Protein AF-A0A7D7R587-F1 (afdb_monomer)

Nearest PDB structures (foldseek):
  6tz5-assembly1_AA  TM=5.091E-01  e=4.371E+00  Homo sapiens

Radius of gyration: 23.65 Å; Cα contacts (8 Å, |Δi|>4): 67; chains: 1; bounding box: 51×26×71 Å

Secondary structure (DSSP, 8-state):
-PPPPPPPP----PPP-----------SSS-HHHHHHHHHHHHHHHHHHHT---HHHHT---TT-HHHHHHHHHHHHHHHHHHHHHHHHHHHHHHHHHHHHHHHHHHHHHHHHHHHHHT-

Solvent-accessible surface area (backbone atoms only — not comparable to full-atom values): 7153 Å² total; per-residue (Å²): 138,84,79,83,79,80,79,79,80,86,73,75,82,72,78,76,85,74,83,78,88,83,78,92,73,84,65,93,61,80,58,66,69,57,50,50,54,49,25,51,50,29,34,52,49,12,54,54,41,58,66,61,83,50,65,72,42,46,66,46,84,40,93,89,38,69,65,32,52,52,40,29,67,42,23,63,61,51,51,54,49,31,49,55,52,14,51,48,27,37,52,51,19,52,52,51,51,50,50,50,56,52,49,53,55,48,51,53,51,52,52,52,56,52,52,62,59,73,79,106

Sequence (120 aa):
MTLPLPFPPFSLPLPRRRRETGSQDHVLGVSPAEVDATSTAWRANGIAIHALDVAAIGEVAAPSSRVARALHATADPARNAIESIGDRLIAMSEALKTFEATTTATDARAGAEFHALEER

Organism: NCBI:txid2758710

Mean predicted aligned error: 12.0 Å

Structure (mmCIF, N/CA/C/O backbone):
data_AF-A0A7D7R587-F1
#
_entry.id   AF-A0A7D7R587-F1
#
loop_
_atom_site.group_PDB
_atom_site.id
_atom_site.type_symbol
_atom_site.label_atom_id
_atom_site.label_alt_id
_atom_site.label_comp_id
_atom_site.label_asym_id
_atom_site.label_entity_id
_atom_site.label_seq_id
_atom_site.pdbx_PDB_ins_code
_atom_site.Cartn_x
_atom_site.Cartn_y
_atom_site.Cartn_z
_atom_site.occupancy
_atom_site.B_iso_or_equiv
_atom_site.auth_seq_id
_atom_site.auth_comp_id
_atom_site.auth_asym_id
_atom_site.auth_atom_id
_atom_site.pdbx_PDB_model_num
ATOM 1 N N . MET A 1 1 ? -13.180 -19.866 31.037 1.00 37.69 1 MET A N 1
ATOM 2 C CA . MET A 1 1 ? -12.476 -18.613 30.694 1.00 37.69 1 MET A CA 1
ATOM 3 C C . MET A 1 1 ? -11.421 -18.948 29.657 1.00 37.69 1 MET A C 1
ATOM 5 O O . MET A 1 1 ? -10.439 -19.592 29.994 1.00 37.69 1 MET A O 1
ATOM 9 N N . THR A 1 2 ? -11.680 -18.636 28.392 1.00 41.56 2 THR A N 1
ATOM 10 C CA . THR A 1 2 ? -10.798 -18.934 27.255 1.00 41.56 2 THR A CA 1
ATOM 11 C C . THR A 1 2 ? -9.934 -17.710 26.961 1.00 41.56 2 THR A C 1
ATOM 13 O O . THR A 1 2 ? -10.464 -16.631 26.711 1.00 41.56 2 THR A O 1
ATOM 16 N N . LEU A 1 3 ? -8.614 -17.868 27.053 1.00 48.72 3 LEU A N 1
ATOM 17 C CA . LEU A 1 3 ? -7.633 -16.835 26.710 1.00 48.72 3 LEU A CA 1
ATOM 18 C C . LEU A 1 3 ? -7.653 -16.571 25.190 1.00 48.72 3 LEU A C 1
ATOM 20 O O . LEU A 1 3 ? -7.798 -17.533 24.431 1.00 48.72 3 LEU A O 1
ATOM 24 N N . PRO A 1 4 ? -7.493 -15.318 24.723 1.00 46.38 4 PRO A N 1
ATOM 25 C CA . PRO A 1 4 ? -7.346 -15.041 23.302 1.00 46.38 4 PRO A CA 1
ATOM 26 C C . PRO A 1 4 ? -5.967 -15.517 22.824 1.00 46.38 4 PRO A C 1
ATOM 28 O O . PRO A 1 4 ? -4.953 -15.308 23.491 1.00 46.38 4 PRO A O 1
ATOM 31 N N . LEU A 1 5 ? -5.952 -16.191 21.676 1.00 50.66 5 LEU A N 1
ATOM 32 C CA . LEU A 1 5 ? -4.740 -16.669 21.013 1.00 50.66 5 LEU A CA 1
ATOM 33 C C . LEU A 1 5 ? -3.826 -15.489 20.619 1.00 50.66 5 LEU A C 1
ATOM 35 O O . LEU A 1 5 ? -4.331 -14.416 20.280 1.00 50.66 5 LEU A O 1
ATOM 39 N N . PRO A 1 6 ? -2.493 -15.669 20.635 1.00 49.84 6 PRO A N 1
ATOM 40 C CA . PRO A 1 6 ? -1.558 -14.643 20.195 1.00 49.84 6 PRO A CA 1
ATOM 41 C C . PRO A 1 6 ? -1.703 -14.405 18.686 1.00 49.84 6 PRO A C 1
ATOM 43 O O . PRO A 1 6 ? -1.785 -15.353 17.905 1.00 49.84 6 PRO A O 1
ATOM 46 N N . PHE A 1 7 ? -1.720 -13.132 18.283 1.00 47.69 7 PHE A N 1
ATOM 47 C CA . PHE A 1 7 ? -1.627 -12.722 16.881 1.00 47.69 7 PHE A CA 1
ATOM 48 C C . PHE A 1 7 ? -0.417 -13.399 16.212 1.00 47.69 7 PHE A C 1
ATOM 50 O O . PHE A 1 7 ? 0.657 -13.447 16.823 1.00 47.69 7 PHE A O 1
ATOM 57 N N . PRO A 1 8 ? -0.548 -13.923 14.979 1.00 47.25 8 PRO A N 1
ATOM 58 C CA . PRO A 1 8 ? 0.589 -14.509 14.288 1.00 47.25 8 PRO A CA 1
ATOM 59 C C . PRO A 1 8 ? 1.649 -13.425 14.028 1.00 47.25 8 PRO A C 1
ATOM 61 O O . PRO A 1 8 ? 1.300 -12.280 13.726 1.00 47.25 8 PRO A O 1
ATOM 64 N N . PRO A 1 9 ? 2.948 -13.754 14.131 1.00 47.09 9 PRO A N 1
ATOM 65 C CA . PRO A 1 9 ? 4.002 -12.817 13.785 1.00 47.09 9 PRO A CA 1
ATOM 66 C C . PRO A 1 9 ? 3.905 -12.500 12.291 1.00 47.09 9 PRO A C 1
ATOM 68 O O . PRO A 1 9 ? 4.022 -13.398 11.453 1.00 47.09 9 PRO A O 1
ATOM 71 N N . PHE A 1 10 ? 3.708 -11.222 11.958 1.00 50.56 10 PHE A N 1
ATOM 72 C CA . PHE A 1 10 ? 3.876 -10.693 10.606 1.00 50.56 10 PHE A CA 1
ATOM 73 C C . PHE A 1 10 ? 5.311 -10.966 10.141 1.00 50.56 10 PHE A C 1
ATOM 75 O O . PHE A 1 10 ? 6.228 -10.180 10.367 1.00 50.56 10 PHE A O 1
ATOM 82 N N . SER A 1 11 ? 5.518 -12.122 9.519 1.00 49.97 11 SER A N 1
ATOM 83 C CA . SER A 1 11 ? 6.777 -12.474 8.879 1.00 49.97 11 SER A CA 1
ATOM 84 C C . SER A 1 11 ? 6.754 -11.847 7.496 1.00 49.97 11 SER A C 1
ATOM 86 O O . SER A 1 11 ? 6.254 -12.448 6.550 1.00 49.97 11 SER A O 1
ATOM 88 N N . LEU A 1 12 ? 7.242 -10.612 7.383 1.00 56.88 12 LEU A N 1
ATOM 89 C CA . LEU A 1 12 ? 7.569 -10.048 6.078 1.00 56.88 12 LEU A CA 1
ATOM 90 C C . LEU A 1 12 ? 8.632 -10.962 5.444 1.00 56.88 12 LEU A C 1
ATOM 92 O O . LEU A 1 12 ? 9.707 -11.120 6.033 1.00 56.88 12 LEU A O 1
ATOM 96 N N . PRO A 1 13 ? 8.375 -11.587 4.283 1.00 50.06 13 PRO A N 1
ATOM 97 C CA . PRO A 1 13 ? 9.413 -12.314 3.583 1.00 50.06 13 PRO A CA 1
ATOM 98 C C . PRO A 1 13 ? 10.383 -11.278 3.011 1.00 50.06 13 PRO A C 1
ATOM 100 O O . PRO A 1 13 ? 10.152 -10.711 1.949 1.00 50.06 13 PRO A O 1
ATOM 103 N N . LEU A 1 14 ? 11.469 -11.000 3.734 1.00 52.62 14 LEU A N 1
ATOM 104 C CA . LEU A 1 14 ? 12.628 -10.336 3.147 1.00 52.62 14 LEU A CA 1
ATOM 105 C C . LEU A 1 14 ? 13.156 -11.258 2.037 1.00 52.62 14 LEU A C 1
ATOM 107 O O . LEU A 1 14 ? 13.519 -12.403 2.340 1.00 52.62 14 LEU A O 1
ATOM 111 N N . PRO A 1 15 ? 13.203 -10.818 0.768 1.00 49.59 15 PRO A N 1
ATOM 112 C CA . PRO A 1 15 ? 13.751 -11.645 -0.287 1.00 49.59 15 PRO A CA 1
ATOM 113 C C . PRO A 1 15 ? 15.231 -11.878 0.023 1.00 49.59 15 PRO A C 1
ATOM 115 O O . PRO A 1 15 ? 16.039 -10.951 0.115 1.00 49.59 15 PRO A O 1
ATOM 118 N N . ARG A 1 16 ? 15.600 -13.147 0.228 1.00 49.25 16 ARG A N 1
ATOM 119 C CA . ARG A 1 16 ? 17.004 -13.558 0.247 1.00 49.25 16 ARG A CA 1
ATOM 120 C C . ARG A 1 16 ? 17.622 -13.083 -1.064 1.00 49.25 16 ARG A C 1
ATOM 122 O O . ARG A 1 16 ? 17.186 -13.527 -2.122 1.00 49.25 16 ARG A O 1
ATOM 129 N N . ARG A 1 17 ? 18.645 -12.222 -0.993 1.00 45.91 17 ARG A N 1
ATOM 130 C CA . ARG A 1 17 ? 19.486 -11.859 -2.143 1.00 45.91 17 ARG A CA 1
ATOM 131 C C . ARG A 1 17 ? 20.057 -13.135 -2.762 1.00 45.91 17 ARG A C 1
ATOM 133 O O . ARG A 1 17 ? 21.095 -13.634 -2.328 1.00 45.91 17 ARG A O 1
ATOM 140 N N . ARG A 1 18 ? 19.385 -13.667 -3.780 1.00 44.97 18 ARG A N 1
ATOM 141 C CA . ARG A 1 18 ? 19.962 -14.654 -4.682 1.00 44.97 18 ARG A CA 1
ATOM 142 C C . ARG A 1 18 ? 20.824 -13.858 -5.650 1.00 44.97 18 ARG A C 1
ATOM 144 O O . ARG A 1 18 ? 20.319 -13.119 -6.484 1.00 44.97 18 ARG A O 1
ATOM 151 N N . ARG A 1 19 ? 22.141 -13.931 -5.467 1.00 46.53 19 ARG A N 1
ATOM 152 C CA . ARG A 1 19 ? 23.101 -13.390 -6.429 1.00 46.53 19 ARG A CA 1
ATOM 153 C C . ARG A 1 19 ? 23.059 -14.299 -7.655 1.00 46.53 19 ARG A C 1
ATOM 155 O O . ARG A 1 19 ? 23.757 -15.306 -7.692 1.00 46.53 19 ARG A O 1
ATOM 162 N N . GLU A 1 20 ? 22.186 -13.989 -8.603 1.00 47.22 20 GLU A N 1
ATOM 163 C CA . GLU A 1 20 ? 22.158 -14.655 -9.902 1.00 47.22 20 GLU A CA 1
ATOM 164 C C . GLU A 1 20 ? 23.240 -14.038 -10.785 1.00 47.22 20 GLU A C 1
ATOM 166 O O . GLU A 1 20 ? 23.122 -12.938 -11.315 1.00 47.22 20 GLU A O 1
ATOM 171 N N . THR A 1 21 ? 24.363 -14.740 -10.874 1.00 46.53 21 THR A N 1
ATOM 172 C CA . THR A 1 21 ? 25.341 -14.564 -11.942 1.00 46.53 21 THR A CA 1
ATOM 173 C C . THR A 1 21 ? 24.821 -15.281 -13.184 1.00 46.53 21 THR A C 1
ATOM 175 O O . THR A 1 21 ? 24.874 -16.509 -13.223 1.00 46.53 21 THR A O 1
ATOM 178 N N . GLY A 1 22 ? 24.351 -14.535 -14.187 1.00 42.47 22 GLY A N 1
ATOM 179 C CA . GLY A 1 22 ? 24.229 -15.051 -15.555 1.00 42.47 22 GLY A CA 1
ATOM 180 C C . GLY A 1 22 ? 22.986 -14.615 -16.329 1.00 42.47 22 GLY A C 1
ATOM 181 O O . GLY A 1 22 ? 21.997 -15.332 -16.330 1.00 42.47 22 GLY A O 1
ATOM 182 N N . SER A 1 23 ? 23.084 -13.476 -17.016 1.00 41.19 23 SER A N 1
ATOM 183 C CA . SER A 1 23 ? 22.691 -13.227 -18.418 1.00 41.19 23 SER A CA 1
ATOM 184 C C . SER A 1 23 ? 22.435 -11.728 -18.582 1.00 41.19 23 SER A C 1
ATOM 186 O O . SER A 1 23 ? 21.759 -11.113 -17.762 1.00 41.19 23 SER A O 1
ATOM 188 N N . GLN A 1 24 ? 23.063 -11.131 -19.586 1.00 45.38 24 GLN A N 1
ATOM 189 C CA . GLN A 1 24 ? 23.114 -9.691 -19.813 1.00 45.38 24 GLN A CA 1
ATOM 190 C C . GLN A 1 24 ? 21.783 -9.163 -20.365 1.00 45.38 24 GLN A C 1
ATOM 192 O O . GLN A 1 24 ? 21.641 -9.024 -21.570 1.00 45.38 24 GLN A O 1
ATOM 197 N N . ASP A 1 25 ? 20.848 -8.819 -19.484 1.00 47.06 25 ASP A N 1
ATOM 198 C CA . ASP A 1 25 ? 19.979 -7.660 -19.703 1.00 47.06 25 ASP A CA 1
ATOM 199 C C . ASP A 1 25 ? 20.458 -6.595 -18.721 1.00 47.06 25 ASP A C 1
ATOM 201 O O . ASP A 1 25 ? 20.143 -6.598 -17.529 1.00 47.06 25 ASP A O 1
ATOM 205 N N . HIS A 1 26 ? 21.363 -5.747 -19.201 1.00 43.31 26 HIS A N 1
ATOM 206 C CA . HIS A 1 26 ? 21.966 -4.681 -18.415 1.00 43.31 26 HIS A CA 1
ATOM 207 C C . HIS A 1 26 ? 20.954 -3.550 -18.198 1.00 43.31 26 HIS A C 1
ATOM 209 O O . HIS A 1 26 ? 21.068 -2.490 -18.801 1.00 43.31 26 HIS A O 1
ATOM 215 N N . VAL A 1 27 ? 19.979 -3.754 -17.311 1.00 52.84 27 VAL A N 1
ATOM 216 C CA . VAL A 1 27 ? 19.261 -2.625 -16.710 1.00 52.84 27 VAL A CA 1
ATOM 217 C C . VAL A 1 27 ? 20.203 -2.012 -15.676 1.00 52.84 27 VAL A C 1
ATOM 219 O O . VAL A 1 27 ? 20.631 -2.670 -14.720 1.00 52.84 27 VAL A O 1
ATOM 222 N N . LEU A 1 28 ? 20.610 -0.764 -15.902 1.00 49.25 28 LEU A N 1
ATOM 223 C CA . LEU A 1 28 ? 21.423 -0.008 -14.957 1.00 49.25 28 LEU A CA 1
ATOM 224 C C . LEU A 1 28 ? 20.538 0.414 -13.782 1.00 49.25 28 LEU A C 1
ATOM 226 O O . LEU A 1 28 ? 19.993 1.508 -13.745 1.00 49.25 28 LEU A O 1
ATOM 230 N N . GLY A 1 29 ? 20.422 -0.459 -12.785 1.00 67.75 29 GLY A N 1
ATOM 231 C CA . GLY A 1 29 ? 19.650 -0.183 -11.576 1.00 67.75 29 GLY A CA 1
ATOM 232 C C . GLY A 1 29 ? 18.395 -1.041 -11.453 1.00 67.75 29 GLY A C 1
ATOM 233 O O . GLY A 1 29 ? 18.030 -1.762 -12.367 1.00 67.75 29 GLY A O 1
ATOM 234 N N . VAL A 1 30 ? 17.846 -1.012 -10.235 1.00 68.50 30 VAL A N 1
ATOM 235 C CA . VAL A 1 30 ? 16.612 -1.636 -9.714 1.00 68.50 30 VAL A CA 1
ATOM 236 C C . VAL A 1 30 ? 15.957 -2.718 -10.598 1.00 68.50 30 VAL A C 1
ATOM 238 O O . VAL A 1 30 ? 15.426 -2.436 -11.664 1.00 68.50 30 VAL A O 1
ATOM 241 N N . SER A 1 31 ? 15.896 -3.956 -10.091 1.00 83.75 31 SER A N 1
ATOM 242 C CA . SER A 1 31 ? 15.251 -5.090 -10.772 1.00 83.75 31 SER A CA 1
ATOM 243 C C . SER A 1 31 ? 13.764 -4.817 -11.078 1.00 83.75 31 SER A C 1
ATOM 245 O O . SER A 1 31 ? 12.992 -4.635 -10.131 1.00 83.75 31 SER A O 1
ATOM 247 N N . PRO A 1 32 ? 13.320 -4.864 -12.354 1.00 82.75 32 PRO A N 1
ATOM 248 C CA . PRO A 1 32 ? 11.910 -4.669 -12.713 1.00 82.75 32 PRO A CA 1
ATOM 249 C C . PRO A 1 32 ? 10.981 -5.679 -12.032 1.00 82.75 32 PRO A C 1
ATOM 251 O O . PRO A 1 32 ? 9.932 -5.326 -11.505 1.00 82.75 32 PRO A O 1
ATOM 254 N N . ALA A 1 33 ? 11.416 -6.940 -11.936 1.00 86.88 33 ALA A N 1
ATOM 255 C CA . ALA A 1 33 ? 10.657 -7.980 -11.245 1.00 86.88 33 ALA A CA 1
ATOM 256 C C . ALA A 1 33 ? 10.502 -7.691 -9.740 1.00 86.88 33 ALA A C 1
ATOM 258 O O . ALA A 1 33 ? 9.470 -8.002 -9.148 1.00 86.88 33 ALA A O 1
ATOM 259 N N . GLU A 1 34 ? 11.515 -7.087 -9.109 1.00 89.00 34 GLU A N 1
ATOM 260 C CA . GLU A 1 34 ? 11.448 -6.688 -7.698 1.00 89.00 34 GLU A CA 1
ATOM 261 C C . GLU A 1 34 ? 10.506 -5.495 -7.496 1.00 89.00 34 GLU A C 1
ATOM 263 O O . GLU A 1 34 ? 9.736 -5.479 -6.532 1.00 89.00 34 GLU A O 1
ATOM 268 N N . VAL A 1 35 ? 10.523 -4.527 -8.417 1.00 91.25 35 VAL A N 1
ATOM 269 C CA . VAL A 1 35 ? 9.585 -3.396 -8.427 1.00 91.25 35 VAL A CA 1
ATOM 270 C C . VAL A 1 35 ? 8.155 -3.893 -8.580 1.00 91.25 35 VAL A C 1
ATOM 272 O O . VAL A 1 35 ? 7.299 -3.519 -7.775 1.00 91.25 35 VAL A O 1
ATOM 275 N N . ASP A 1 36 ? 7.898 -4.754 -9.563 1.00 91.56 36 ASP A N 1
ATOM 276 C CA . ASP A 1 36 ? 6.571 -5.305 -9.812 1.00 91.56 36 ASP A CA 1
ATOM 277 C C . ASP A 1 36 ? 6.046 -6.033 -8.573 1.00 91.56 36 ASP A C 1
ATOM 279 O O . ASP A 1 36 ? 5.036 -5.616 -8.002 1.00 91.56 36 ASP A O 1
ATOM 283 N N . ALA A 1 37 ? 6.811 -7.000 -8.056 1.00 94.12 37 ALA A N 1
ATOM 284 C CA . ALA A 1 37 ? 6.442 -7.755 -6.864 1.00 94.12 37 ALA A CA 1
ATOM 285 C C . ALA A 1 37 ? 6.179 -6.851 -5.646 1.00 94.12 37 ALA A C 1
ATOM 287 O O . ALA A 1 37 ? 5.191 -7.040 -4.930 1.00 94.12 37 ALA A O 1
ATOM 288 N N . THR A 1 38 ? 7.029 -5.844 -5.418 1.00 95.25 38 THR A N 1
ATOM 289 C CA . THR A 1 38 ? 6.878 -4.901 -4.298 1.00 95.25 38 THR A CA 1
ATOM 290 C C . THR A 1 38 ? 5.632 -4.036 -4.461 1.00 95.25 38 THR A C 1
ATOM 292 O O . THR A 1 38 ? 4.857 -3.885 -3.516 1.00 95.25 38 THR A O 1
ATOM 295 N N . SER A 1 39 ? 5.397 -3.504 -5.661 1.00 97.06 39 SER A N 1
ATOM 296 C CA . SER A 1 39 ? 4.230 -2.671 -5.952 1.00 97.06 39 SER A CA 1
ATOM 297 C C . SER A 1 39 ? 2.921 -3.453 -5.797 1.00 97.06 39 SER A C 1
ATOM 299 O O . SER A 1 39 ? 1.988 -2.966 -5.156 1.00 97.06 39 SER A O 1
ATOM 301 N N . THR A 1 40 ? 2.865 -4.698 -6.285 1.00 97.25 40 THR A N 1
ATOM 302 C CA . THR A 1 40 ? 1.710 -5.585 -6.129 1.00 97.25 40 THR A CA 1
ATOM 303 C C . THR A 1 40 ? 1.458 -5.892 -4.660 1.00 97.25 40 THR A C 1
ATOM 305 O O . THR A 1 40 ? 0.316 -5.802 -4.209 1.00 97.25 40 THR A O 1
ATOM 308 N N . ALA A 1 41 ? 2.510 -6.201 -3.896 1.00 97.88 41 ALA A N 1
ATOM 309 C CA . ALA A 1 41 ? 2.391 -6.482 -2.471 1.00 97.88 41 ALA A CA 1
ATOM 310 C C . ALA A 1 41 ? 1.877 -5.265 -1.689 1.00 97.88 41 ALA A C 1
ATOM 312 O O . ALA A 1 41 ? 0.958 -5.397 -0.882 1.00 97.88 41 ALA A O 1
ATOM 313 N N . TRP A 1 42 ? 2.419 -4.070 -1.939 1.00 98.25 42 TRP A N 1
ATOM 314 C CA . TRP A 1 42 ? 1.944 -2.843 -1.298 1.00 98.25 42 TRP A CA 1
ATOM 315 C C . TRP A 1 42 ? 0.494 -2.538 -1.654 1.00 98.25 42 TRP A C 1
ATOM 317 O O . TRP A 1 42 ? -0.300 -2.284 -0.752 1.00 98.25 42 TRP A O 1
ATOM 327 N N . ARG A 1 43 ? 0.114 -2.650 -2.930 1.00 98.31 43 ARG A N 1
ATOM 328 C CA .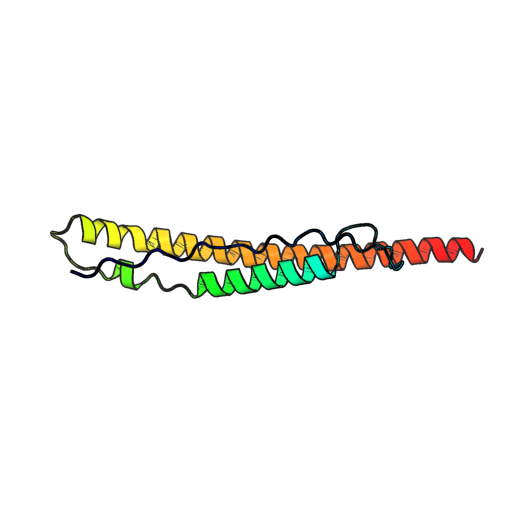 ARG A 1 43 ? -1.270 -2.423 -3.354 1.00 98.31 43 ARG A CA 1
ATOM 329 C C . ARG A 1 43 ? -2.234 -3.413 -2.701 1.00 98.31 43 ARG A C 1
ATOM 331 O O . ARG A 1 43 ? -3.256 -2.999 -2.160 1.00 98.31 43 ARG A O 1
ATOM 338 N N . ALA A 1 44 ? -1.897 -4.703 -2.708 1.00 98.19 44 ALA A N 1
ATOM 339 C CA . ALA A 1 44 ? -2.707 -5.742 -2.076 1.00 98.19 44 ALA A CA 1
ATOM 340 C C . ALA A 1 44 ? -2.855 -5.508 -0.565 1.00 98.19 44 ALA A C 1
ATOM 342 O O . ALA A 1 44 ? -3.962 -5.594 -0.037 1.00 98.19 44 ALA A O 1
ATOM 343 N N . ASN A 1 45 ? -1.767 -5.145 0.120 1.00 97.81 45 ASN A N 1
ATOM 344 C CA . ASN A 1 45 ? -1.797 -4.832 1.547 1.00 97.81 45 ASN A CA 1
ATOM 345 C C . ASN A 1 45 ? -2.604 -3.563 1.848 1.00 97.81 45 ASN A C 1
ATOM 347 O O . ASN A 1 45 ? -3.337 -3.544 2.829 1.00 97.81 45 ASN A O 1
ATOM 351 N N . GLY A 1 46 ? -2.514 -2.528 1.008 1.00 98.06 46 GLY A N 1
ATOM 352 C CA . GLY A 1 46 ? -3.326 -1.318 1.150 1.00 98.06 46 GLY A CA 1
ATOM 353 C C . GLY A 1 46 ? -4.821 -1.628 1.073 1.00 98.06 46 GLY A C 1
ATOM 354 O O . GLY A 1 46 ? -5.578 -1.248 1.964 1.00 98.06 46 GLY A O 1
ATOM 355 N N . ILE A 1 47 ? -5.231 -2.421 0.077 1.00 97.69 47 ILE A N 1
ATOM 356 C CA . ILE A 1 47 ? -6.616 -2.901 -0.067 1.00 97.69 47 ILE A CA 1
ATOM 357 C C . ILE A 1 47 ? -7.041 -3.737 1.148 1.00 97.69 47 ILE A C 1
A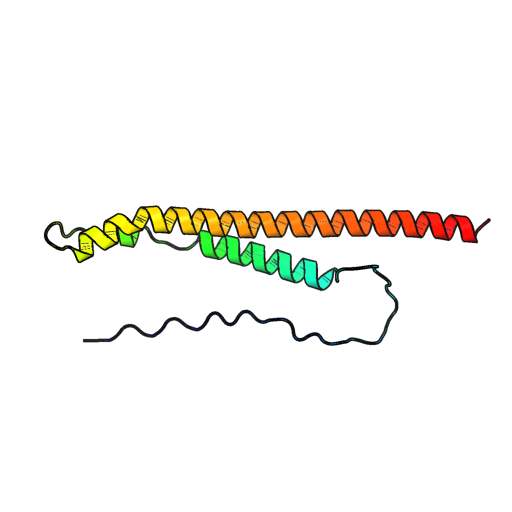TOM 359 O O . ILE A 1 47 ? -8.123 -3.527 1.692 1.00 97.69 47 ILE A O 1
ATOM 363 N N . ALA A 1 48 ? -6.194 -4.670 1.592 1.00 97.75 48 ALA A N 1
ATOM 364 C CA . ALA A 1 48 ? -6.492 -5.520 2.741 1.00 97.75 48 ALA A CA 1
ATOM 365 C C . ALA A 1 48 ? -6.649 -4.713 4.040 1.00 97.75 48 ALA A C 1
ATOM 367 O O . ALA A 1 48 ? -7.516 -5.029 4.849 1.00 97.75 48 ALA A O 1
ATOM 368 N N . ILE A 1 49 ? -5.847 -3.661 4.229 1.00 96.75 49 ILE A N 1
ATOM 369 C CA . ILE A 1 49 ? -5.949 -2.768 5.386 1.00 96.75 49 ILE A CA 1
ATOM 370 C C . ILE A 1 49 ? -7.248 -1.966 5.339 1.00 96.75 49 ILE A C 1
ATOM 372 O O . ILE A 1 49 ? -7.954 -1.949 6.341 1.00 96.75 49 ILE A O 1
ATOM 376 N N . HIS A 1 50 ? -7.625 -1.387 4.194 1.00 96.25 50 HIS A N 1
ATOM 377 C CA . HIS A 1 50 ? -8.917 -0.698 4.058 1.00 96.25 50 HIS A CA 1
ATOM 378 C C . HIS A 1 50 ? -10.125 -1.603 4.328 1.00 96.25 50 HIS A C 1
ATOM 380 O O . HIS A 1 50 ? -11.177 -1.114 4.728 1.00 96.25 50 HIS A O 1
ATOM 386 N N . ALA A 1 51 ? -9.987 -2.913 4.116 1.00 95.44 51 ALA A N 1
ATOM 387 C CA . ALA A 1 51 ? -11.044 -3.880 4.383 1.00 95.44 51 ALA A CA 1
ATOM 388 C C . ALA A 1 51 ? -11.192 -4.247 5.874 1.00 95.44 51 ALA A C 1
ATOM 390 O O . ALA A 1 51 ? -12.105 -4.996 6.222 1.00 95.44 51 ALA A O 1
ATOM 391 N N . LEU A 1 52 ? -10.309 -3.766 6.758 1.00 94.38 52 LEU A N 1
ATOM 392 C CA . LEU A 1 52 ? -10.414 -4.022 8.192 1.00 94.38 52 LEU A CA 1
ATOM 393 C C . LEU A 1 52 ? -11.629 -3.298 8.783 1.00 94.38 52 LEU A C 1
ATOM 395 O O . LEU A 1 52 ? -11.707 -2.071 8.779 1.00 94.38 52 LEU A O 1
ATOM 399 N N . ASP A 1 53 ? -12.550 -4.071 9.355 1.00 90.62 53 ASP A N 1
ATOM 400 C CA . ASP A 1 53 ? -13.708 -3.535 10.063 1.00 90.62 53 ASP A CA 1
ATOM 401 C C . ASP A 1 53 ? -13.373 -3.258 11.536 1.00 90.62 53 ASP A C 1
ATOM 403 O O . ASP A 1 53 ? -13.103 -4.167 12.325 1.00 90.62 53 ASP A O 1
ATOM 407 N N . VAL A 1 54 ? -13.401 -1.977 11.903 1.00 89.69 54 VAL A N 1
ATOM 408 C CA . VAL A 1 54 ? -13.251 -1.495 13.285 1.00 89.69 54 VAL A CA 1
ATOM 409 C C . VAL A 1 54 ? -14.525 -0.846 13.825 1.00 89.69 54 VAL A C 1
ATOM 411 O O . VAL A 1 54 ? -14.515 -0.319 14.938 1.00 89.69 54 VAL A O 1
ATOM 414 N N . ALA A 1 55 ? -15.636 -0.887 13.082 1.00 86.38 55 ALA A N 1
ATOM 415 C CA . ALA A 1 55 ? -16.897 -0.276 13.498 1.00 86.38 55 ALA A CA 1
ATOM 416 C C . ALA A 1 55 ? -17.414 -0.894 14.804 1.00 86.38 55 ALA A C 1
ATOM 418 O O . ALA A 1 55 ? -17.802 -0.166 15.718 1.00 86.38 55 ALA A O 1
ATOM 419 N N . ALA A 1 56 ? -17.285 -2.217 14.948 1.00 86.62 56 ALA A N 1
ATOM 420 C CA . ALA A 1 56 ? -17.693 -2.955 16.143 1.00 86.62 56 ALA A CA 1
ATOM 421 C C . ALA A 1 56 ? -17.010 -2.469 17.442 1.00 86.62 56 ALA A C 1
ATOM 423 O O . ALA A 1 56 ? -17.571 -2.607 18.528 1.00 86.62 56 ALA A O 1
ATOM 424 N N . ILE A 1 57 ? -15.818 -1.860 17.355 1.00 84.88 57 ILE A N 1
ATOM 425 C CA . ILE A 1 57 ? -15.112 -1.279 18.512 1.00 84.88 57 ILE A CA 1
ATOM 426 C C . ILE A 1 57 ? -15.871 -0.053 19.049 1.00 84.88 57 ILE A C 1
ATOM 428 O O . ILE A 1 57 ? -15.934 0.166 20.261 1.00 84.88 57 ILE A O 1
ATOM 432 N N . GLY A 1 58 ? -16.482 0.724 18.151 1.00 82.38 58 GLY A N 1
ATOM 433 C CA . GLY A 1 58 ? -17.289 1.898 18.479 1.00 82.38 58 GLY A CA 1
ATOM 434 C C . GLY A 1 58 ? -18.689 1.561 18.991 1.00 82.38 58 GLY A C 1
ATOM 435 O O . GLY A 1 58 ? -19.302 2.379 19.665 1.00 82.38 58 GLY A O 1
ATOM 436 N N . GLU A 1 59 ? -19.199 0.358 18.750 1.00 87.56 59 GLU A N 1
ATOM 437 C CA . GLU A 1 59 ? -20.556 -0.022 19.173 1.00 87.56 59 GLU A CA 1
ATOM 438 C C . GLU A 1 59 ? -20.641 -0.492 20.637 1.00 87.56 59 GLU A C 1
ATOM 440 O O . GLU A 1 59 ? -21.731 -0.717 21.165 1.00 87.56 59 GLU A O 1
ATOM 445 N N . VAL A 1 60 ? -19.504 -0.612 21.335 1.00 83.56 60 VAL A N 1
ATOM 446 C CA . VAL A 1 60 ? -19.454 -1.071 22.730 1.00 83.56 60 VAL A CA 1
ATOM 447 C C . VAL A 1 60 ? -20.121 -0.055 23.671 1.00 83.56 60 VAL A C 1
ATOM 449 O O . VAL A 1 60 ? -19.502 0.900 24.142 1.00 83.56 60 VAL A O 1
ATOM 452 N N . ALA A 1 61 ? -21.388 -0.298 24.012 1.00 76.00 61 ALA A N 1
ATOM 453 C CA . ALA A 1 61 ? -22.166 0.536 24.923 1.00 76.00 61 ALA A CA 1
ATOM 454 C C . ALA A 1 61 ? -22.180 -0.032 26.356 1.00 76.00 61 ALA A C 1
ATOM 456 O O . ALA A 1 61 ? -22.949 -0.931 26.688 1.00 76.00 61 ALA A O 1
ATOM 457 N N . ALA A 1 62 ? -21.350 0.528 27.241 1.00 83.69 62 ALA A N 1
ATOM 458 C CA . ALA A 1 62 ? -21.464 0.329 28.690 1.00 83.69 62 ALA A CA 1
ATOM 459 C C . ALA A 1 62 ? -20.978 1.587 29.439 1.00 83.69 62 ALA A C 1
ATOM 461 O O . ALA A 1 62 ? -19.803 1.673 29.805 1.00 83.69 62 ALA A O 1
ATOM 462 N N . PRO A 1 63 ? -21.858 2.581 29.676 1.00 75.06 63 PRO A N 1
ATOM 463 C CA . PRO A 1 63 ? -21.475 3.911 30.171 1.00 75.06 63 PRO A CA 1
ATOM 464 C C . PRO A 1 63 ? -20.733 3.907 31.516 1.00 75.06 63 PRO A C 1
ATOM 466 O O . PRO A 1 63 ? -19.884 4.761 31.771 1.00 75.06 63 PRO A O 1
ATOM 469 N N . SER A 1 64 ? -21.021 2.924 32.371 1.00 88.12 64 SER A N 1
ATOM 470 C CA . SER A 1 64 ? -20.380 2.735 33.677 1.00 88.12 64 SER A CA 1
ATOM 471 C C . SER A 1 64 ? -19.002 2.063 33.595 1.00 88.12 64 SER A C 1
ATOM 473 O O . SER A 1 64 ? -18.223 2.139 34.545 1.00 88.12 64 SER A O 1
ATOM 475 N N . SER A 1 65 ? -18.658 1.437 32.466 1.00 92.88 65 SER A N 1
ATOM 476 C CA . SER A 1 65 ? -17.378 0.758 32.274 1.00 92.88 65 SER A CA 1
ATOM 477 C C . SER A 1 65 ? -16.331 1.712 31.702 1.00 92.88 65 SER A C 1
ATOM 479 O O . SER A 1 65 ? -16.455 2.241 30.596 1.00 92.88 65 SER A O 1
ATOM 481 N N . ARG A 1 66 ? -15.236 1.910 32.446 1.00 92.38 66 ARG A N 1
ATOM 482 C CA . ARG A 1 66 ? -14.060 2.647 31.949 1.00 92.38 66 ARG A CA 1
ATOM 483 C C . ARG A 1 66 ? -13.474 1.985 30.697 1.00 92.38 66 ARG A C 1
ATOM 485 O O . ARG A 1 66 ? -13.057 2.696 29.792 1.00 92.38 66 ARG A O 1
ATOM 492 N N . VAL A 1 67 ? -13.471 0.652 30.646 1.00 91.75 67 VAL A N 1
ATOM 493 C CA . VAL A 1 67 ? -12.945 -0.115 29.507 1.00 91.75 67 VAL A CA 1
ATOM 494 C C . VAL A 1 67 ? -13.807 0.102 28.267 1.00 91.75 67 VAL A C 1
ATOM 496 O O . VAL A 1 67 ? -13.266 0.384 27.207 1.00 91.75 67 VAL A O 1
ATOM 499 N N . ALA A 1 68 ? -15.135 0.053 28.399 1.00 90.81 68 ALA A N 1
ATOM 500 C CA . ALA A 1 68 ? -16.037 0.292 27.273 1.00 90.81 68 ALA A CA 1
ATOM 501 C C . ALA A 1 68 ? -15.897 1.710 26.709 1.00 90.81 68 ALA A C 1
ATOM 503 O O . ALA A 1 68 ? -15.808 1.879 25.500 1.00 90.81 68 ALA A O 1
ATOM 504 N N . ARG A 1 69 ? -15.787 2.726 27.577 1.00 90.19 69 ARG A N 1
ATOM 505 C CA . ARG A 1 69 ? -15.510 4.102 27.132 1.00 90.19 69 ARG A CA 1
ATOM 506 C C . ARG A 1 69 ? -14.168 4.228 26.414 1.00 90.19 69 ARG A C 1
ATOM 508 O O . ARG A 1 69 ? -14.083 4.958 25.434 1.00 90.19 69 ARG A O 1
ATOM 515 N N . ALA A 1 70 ? -13.134 3.537 26.896 1.00 90.25 70 ALA A N 1
ATOM 516 C CA . ALA A 1 70 ? -11.828 3.530 26.244 1.00 90.25 70 ALA A CA 1
ATOM 517 C C . ALA A 1 70 ? -11.891 2.861 24.862 1.00 90.25 70 ALA A C 1
ATOM 519 O O . ALA A 1 70 ? -11.372 3.429 23.910 1.00 90.25 70 ALA A O 1
ATOM 520 N N . LEU A 1 71 ? -12.581 1.719 24.747 1.00 90.81 71 LEU A N 1
ATOM 521 C CA . LEU A 1 71 ? -12.814 1.034 23.471 1.00 90.81 71 LEU A CA 1
ATOM 522 C C . LEU A 1 71 ? -13.564 1.938 22.490 1.00 90.81 71 LEU A C 1
ATOM 524 O O . LEU A 1 71 ? -13.078 2.181 21.389 1.00 90.81 71 LEU A O 1
ATOM 528 N N . HIS A 1 72 ? -14.676 2.529 22.921 1.00 90.25 72 HIS A N 1
ATOM 529 C CA . HIS A 1 72 ? -15.439 3.467 22.104 1.00 90.25 72 HIS A CA 1
ATOM 530 C C . HIS A 1 72 ? -14.574 4.637 21.601 1.00 90.25 72 HIS A C 1
ATOM 532 O O . HIS A 1 72 ? -14.570 4.942 20.412 1.00 90.25 72 HIS A O 1
ATOM 538 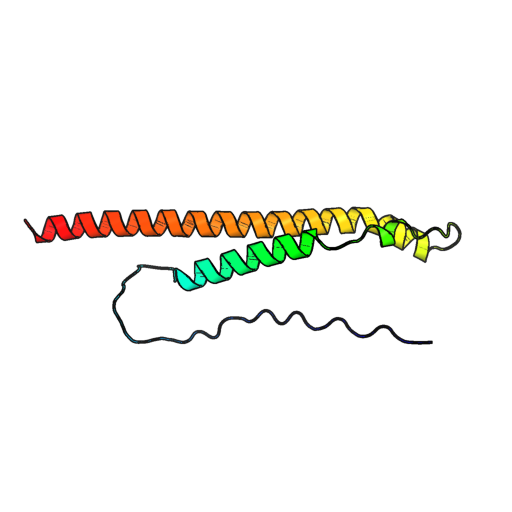N N . ALA A 1 73 ? -13.763 5.236 22.480 1.00 90.12 73 ALA A N 1
ATOM 539 C CA . ALA A 1 73 ? -12.867 6.339 22.131 1.00 90.12 73 ALA A CA 1
ATOM 540 C C . ALA A 1 73 ? -11.733 5.942 21.163 1.00 90.12 73 ALA A C 1
ATOM 542 O O . ALA A 1 73 ? -11.156 6.811 20.513 1.00 90.12 73 ALA A O 1
ATOM 543 N N . THR A 1 74 ? -11.398 4.652 21.057 1.00 92.19 74 THR A N 1
ATOM 544 C CA . THR A 1 74 ? -10.393 4.148 20.104 1.00 92.19 74 THR A CA 1
ATOM 545 C C . THR A 1 74 ? -10.924 3.897 18.694 1.00 92.19 74 THR A C 1
ATOM 547 O O . THR A 1 74 ? -10.109 3.747 17.786 1.00 92.19 74 THR A O 1
ATOM 550 N N . ALA A 1 75 ? -12.242 3.886 18.476 1.00 92.19 75 ALA A N 1
ATOM 551 C CA . ALA A 1 75 ? -12.826 3.556 17.175 1.00 92.19 75 ALA A CA 1
ATOM 552 C C . ALA A 1 75 ? -12.405 4.533 16.059 1.00 92.19 75 ALA A C 1
ATOM 554 O O . ALA A 1 75 ? -11.917 4.100 15.015 1.00 92.19 75 ALA A O 1
ATOM 555 N N . ASP A 1 76 ? -12.517 5.843 16.294 1.00 92.88 76 ASP A N 1
ATOM 556 C CA . ASP A 1 76 ? -12.135 6.854 15.297 1.00 92.88 76 ASP A CA 1
ATOM 557 C C . ASP A 1 76 ? -10.616 6.898 15.047 1.00 92.88 76 ASP A C 1
ATOM 559 O O . ASP A 1 76 ? -10.211 6.862 13.884 1.00 92.88 76 ASP A O 1
ATOM 563 N N . PRO A 1 77 ? -9.738 6.890 16.076 1.00 95.44 77 PRO A N 1
ATOM 564 C CA . PRO A 1 77 ? -8.299 6.744 15.857 1.00 95.44 77 PRO A CA 1
ATOM 565 C C . PRO A 1 77 ? -7.921 5.490 15.060 1.00 95.44 77 PRO A C 1
ATOM 567 O O . PRO A 1 77 ? -7.034 5.559 14.211 1.00 95.44 77 PRO A O 1
ATOM 570 N N . ALA A 1 78 ? -8.586 4.357 15.308 1.00 95.31 78 ALA A N 1
ATOM 571 C CA . A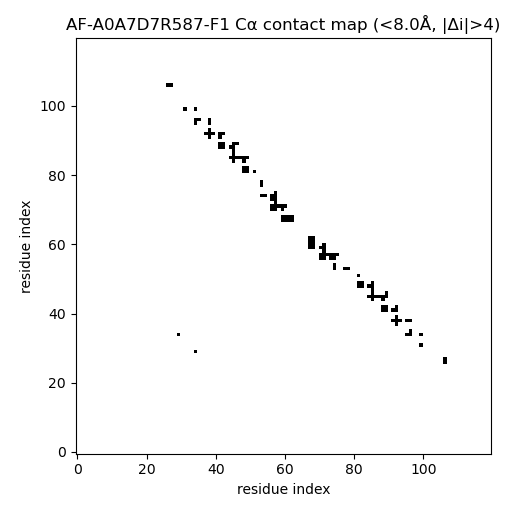LA A 1 78 ? -8.343 3.123 14.568 1.00 95.31 78 ALA A CA 1
ATOM 572 C C . ALA A 1 78 ? -8.758 3.253 13.095 1.00 95.31 78 ALA A C 1
ATOM 574 O O . ALA A 1 78 ? -7.986 2.866 12.219 1.00 95.31 78 ALA A O 1
ATOM 575 N N . ARG A 1 79 ? -9.924 3.854 12.816 1.00 95.44 79 ARG A N 1
ATOM 576 C CA . ARG A 1 79 ? -10.386 4.125 11.445 1.00 95.44 79 ARG A CA 1
ATOM 577 C C . ARG A 1 79 ? -9.402 5.024 10.696 1.00 95.44 79 ARG A C 1
ATOM 579 O O . ARG A 1 79 ? -8.943 4.659 9.619 1.00 95.44 79 ARG A O 1
ATOM 586 N N . ASN A 1 80 ? -8.994 6.132 11.310 1.00 96.44 80 ASN A N 1
ATOM 587 C CA . ASN A 1 80 ? -8.049 7.073 10.706 1.00 96.44 80 ASN A CA 1
ATOM 588 C C . ASN A 1 80 ? -6.684 6.423 10.426 1.00 96.44 80 ASN A C 1
ATOM 590 O O . ASN A 1 80 ? -6.038 6.724 9.424 1.00 96.44 80 ASN A O 1
ATOM 594 N N . ALA A 1 81 ? -6.225 5.532 11.310 1.00 97.31 81 ALA A N 1
ATOM 595 C CA . ALA A 1 81 ? -4.982 4.797 11.103 1.00 97.31 81 ALA A CA 1
ATOM 596 C C . ALA A 1 81 ? -5.090 3.810 9.932 1.00 97.31 81 ALA A C 1
ATOM 598 O O . ALA A 1 81 ? -4.170 3.735 9.120 1.00 97.31 81 ALA A O 1
ATOM 599 N N . ILE A 1 82 ? -6.208 3.084 9.828 1.00 97.69 82 ILE A N 1
ATOM 600 C CA . ILE A 1 82 ? -6.493 2.177 8.710 1.00 97.69 82 ILE A CA 1
ATOM 601 C C . ILE A 1 82 ? -6.489 2.939 7.384 1.00 97.69 82 ILE A C 1
ATOM 603 O O . ILE A 1 82 ? -5.762 2.550 6.472 1.00 97.69 82 ILE A O 1
ATOM 607 N N . GLU A 1 83 ? -7.233 4.043 7.303 1.00 97.31 83 GLU A N 1
ATOM 608 C CA . GLU A 1 83 ? -7.288 4.891 6.108 1.00 97.31 83 GLU A CA 1
ATOM 609 C C . GLU A 1 83 ? -5.892 5.404 5.740 1.00 97.31 83 GLU A C 1
ATOM 611 O O . GLU A 1 83 ? -5.410 5.160 4.637 1.00 97.31 83 GLU A O 1
ATOM 616 N N . SER A 1 84 ? -5.176 6.001 6.698 1.00 98.25 84 SER A N 1
ATOM 617 C CA . SER A 1 84 ? -3.847 6.565 6.451 1.00 98.25 84 SER A CA 1
ATOM 618 C C . SER A 1 84 ? -2.821 5.528 5.984 1.00 98.25 84 SER A C 1
ATOM 620 O O . SER A 1 84 ? -2.006 5.816 5.105 1.00 98.25 84 SER A O 1
ATOM 622 N N . ILE A 1 85 ? -2.810 4.330 6.576 1.00 98.12 85 ILE A N 1
ATOM 623 C CA . ILE A 1 85 ? -1.861 3.280 6.190 1.00 98.12 85 ILE A CA 1
ATOM 624 C C . ILE A 1 85 ? -2.241 2.695 4.827 1.00 98.12 85 ILE A C 1
ATOM 626 O O . ILE A 1 85 ? -1.354 2.507 3.990 1.00 98.12 85 ILE A O 1
ATOM 630 N N . GLY A 1 86 ? -3.531 2.433 4.599 1.00 98.12 86 GLY A N 1
ATOM 631 C CA . GLY A 1 86 ? -4.043 1.933 3.326 1.00 98.12 86 GLY A CA 1
ATOM 632 C C . GLY A 1 86 ? -3.690 2.864 2.165 1.00 98.12 86 GLY A C 1
ATOM 633 O O . GLY A 1 86 ? -3.025 2.436 1.216 1.00 98.12 86 GLY A O 1
ATOM 634 N N . ASP A 1 87 ? -3.997 4.154 2.314 1.00 98.50 87 ASP A N 1
ATOM 635 C CA . ASP A 1 87 ? -3.717 5.189 1.316 1.00 98.50 87 ASP A CA 1
ATOM 636 C C . ASP A 1 87 ? -2.222 5.287 1.012 1.00 98.50 87 ASP A C 1
ATOM 638 O O . ASP A 1 87 ? -1.809 5.347 -0.147 1.00 98.50 87 ASP A O 1
ATOM 642 N N . ARG A 1 88 ? -1.375 5.261 2.049 1.00 98.50 88 ARG A N 1
ATOM 643 C CA . ARG A 1 88 ? 0.082 5.336 1.877 1.00 98.50 88 ARG A CA 1
ATOM 644 C C . ARG A 1 88 ? 0.632 4.142 1.113 1.00 98.50 88 ARG A C 1
ATOM 646 O O . ARG A 1 88 ? 1.503 4.332 0.270 1.00 98.50 88 ARG A O 1
ATOM 653 N N . LEU A 1 89 ? 0.152 2.932 1.387 1.00 98.50 89 LEU A N 1
ATOM 654 C CA . LEU A 1 89 ? 0.598 1.738 0.669 1.00 98.50 89 LEU A CA 1
ATOM 655 C C . LEU A 1 89 ? 0.176 1.772 -0.803 1.00 98.50 89 LEU A C 1
ATOM 657 O O . LEU A 1 89 ? 0.981 1.443 -1.677 1.00 98.50 89 LEU A O 1
ATOM 661 N N . ILE A 1 90 ? -1.047 2.225 -1.089 1.00 98.50 90 ILE A N 1
ATOM 662 C CA . ILE A 1 90 ? -1.530 2.400 -2.463 1.00 98.50 90 ILE A CA 1
ATOM 663 C C . ILE A 1 90 ? -0.697 3.469 -3.180 1.00 98.50 90 ILE A C 1
ATOM 665 O O . ILE A 1 90 ? -0.134 3.185 -4.239 1.00 98.50 90 ILE A O 1
ATOM 669 N N . ALA A 1 91 ? -0.512 4.643 -2.575 1.00 98.44 91 ALA A N 1
ATOM 670 C CA . ALA A 1 91 ? 0.281 5.728 -3.149 1.00 98.44 91 ALA A CA 1
ATOM 671 C C . ALA A 1 91 ? 1.741 5.316 -3.400 1.00 98.44 91 ALA A C 1
ATOM 673 O O . ALA A 1 91 ? 2.307 5.615 -4.450 1.00 98.44 91 ALA A O 1
ATOM 674 N N . MET A 1 92 ? 2.355 4.580 -2.468 1.00 98.00 92 MET A N 1
ATOM 675 C CA . MET A 1 92 ? 3.703 4.041 -2.651 1.00 98.00 92 MET A CA 1
ATOM 676 C C . MET A 1 92 ? 3.768 3.033 -3.806 1.00 98.00 92 MET A C 1
ATOM 678 O O . MET A 1 92 ? 4.742 3.044 -4.557 1.00 98.00 92 MET A O 1
ATOM 682 N N . SER A 1 93 ? 2.745 2.186 -3.981 1.00 98.06 93 SER A N 1
ATOM 683 C CA . SER A 1 93 ? 2.684 1.246 -5.111 1.00 98.06 93 SER A CA 1
ATOM 684 C C . SER A 1 93 ? 2.634 1.970 -6.460 1.00 98.06 93 SER A C 1
ATOM 686 O O . SER A 1 93 ? 3.339 1.595 -7.396 1.00 98.06 93 SER A O 1
ATOM 688 N N . GLU A 1 94 ? 1.861 3.052 -6.539 1.00 97.69 94 GLU A N 1
ATOM 689 C CA . GLU A 1 94 ? 1.685 3.857 -7.750 1.00 97.69 94 GLU A CA 1
ATOM 690 C C . GLU A 1 94 ? 2.936 4.679 -8.070 1.00 97.69 94 GLU A C 1
ATOM 692 O O . GLU A 1 94 ? 3.380 4.725 -9.221 1.00 97.69 94 GLU A O 1
ATOM 697 N N . ALA A 1 95 ? 3.566 5.260 -7.046 1.00 97.25 95 ALA A N 1
ATOM 698 C 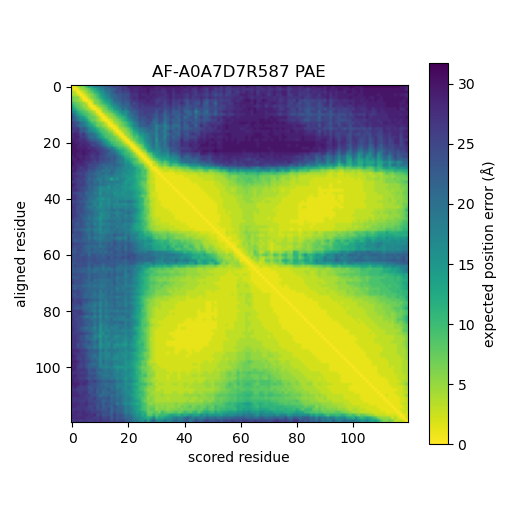CA . ALA A 1 95 ? 4.842 5.952 -7.187 1.00 97.25 95 ALA A CA 1
ATOM 699 C C . ALA A 1 95 ? 5.942 5.008 -7.694 1.00 97.25 95 ALA A C 1
ATOM 701 O O . ALA A 1 95 ? 6.700 5.372 -8.593 1.00 97.25 95 ALA A O 1
ATOM 702 N N . LEU A 1 96 ? 6.003 3.779 -7.171 1.00 95.06 96 LEU A N 1
ATOM 703 C CA . LEU A 1 96 ? 7.000 2.795 -7.584 1.00 95.06 96 LEU A CA 1
ATOM 704 C C . LEU A 1 96 ? 6.784 2.328 -9.035 1.00 95.06 96 LEU A C 1
ATOM 706 O O . LEU A 1 96 ? 7.746 2.229 -9.794 1.00 95.06 96 LEU A O 1
ATOM 710 N N . LYS A 1 97 ? 5.529 2.131 -9.455 1.00 93.81 97 LYS A N 1
ATOM 711 C CA . LYS A 1 97 ? 5.186 1.829 -10.856 1.00 93.81 97 LYS A CA 1
ATOM 712 C C . LYS A 1 97 ? 5.528 2.971 -11.811 1.00 93.81 97 LYS A C 1
ATOM 714 O O . LYS A 1 97 ? 6.024 2.740 -12.911 1.00 93.81 97 LYS A O 1
ATOM 719 N N . THR A 1 98 ? 5.309 4.208 -11.378 1.00 94.50 98 THR A N 1
ATOM 720 C CA . THR A 1 98 ? 5.684 5.402 -12.149 1.00 94.50 98 THR A CA 1
ATOM 721 C C . THR A 1 98 ? 7.201 5.500 -12.308 1.00 94.50 98 THR A C 1
ATOM 723 O O . THR A 1 98 ? 7.698 5.794 -13.398 1.00 94.50 98 THR A O 1
ATOM 726 N N . PHE A 1 99 ? 7.943 5.225 -11.233 1.00 91.50 99 PHE A N 1
ATOM 727 C CA . PHE A 1 99 ? 9.402 5.187 -11.248 1.00 91.50 99 PHE A CA 1
ATOM 728 C C . PHE A 1 99 ? 9.939 4.139 -12.236 1.00 91.50 99 PHE A C 1
ATOM 730 O O . PHE A 1 99 ? 10.809 4.470 -13.042 1.00 91.50 99 PHE A O 1
ATOM 737 N N . GLU A 1 100 ? 9.395 2.917 -12.220 1.00 90.19 100 GLU A N 1
ATOM 738 C CA . GLU A 1 100 ? 9.751 1.845 -13.164 1.00 90.19 100 GLU A CA 1
ATOM 739 C C . GLU A 1 100 ? 9.565 2.299 -14.614 1.00 90.19 100 GLU A C 1
ATOM 741 O O . GLU A 1 100 ? 10.526 2.330 -15.380 1.00 90.19 100 GLU A O 1
ATOM 746 N N . ALA A 1 101 ? 8.355 2.745 -14.966 1.00 90.25 101 ALA A N 1
ATOM 747 C CA . ALA A 1 101 ? 8.032 3.166 -16.326 1.00 90.25 101 ALA A CA 1
ATOM 748 C C . ALA A 1 101 ? 8.938 4.308 -16.820 1.00 90.25 101 ALA A C 1
ATOM 750 O O . ALA A 1 101 ? 9.403 4.296 -17.961 1.00 90.25 101 ALA A O 1
ATOM 751 N N . THR A 1 102 ? 9.224 5.280 -15.948 1.00 91.38 102 THR A N 1
ATOM 752 C CA . THR A 1 102 ? 10.088 6.425 -16.272 1.00 91.38 102 THR A CA 1
ATOM 753 C C . THR A 1 102 ? 11.535 5.992 -16.497 1.00 91.38 102 THR A C 1
ATOM 755 O O . THR A 1 102 ? 12.187 6.463 -17.433 1.00 91.38 102 THR A O 1
ATOM 758 N N . THR A 1 103 ? 12.036 5.085 -15.657 1.00 88.31 103 THR A N 1
ATOM 759 C CA . THR A 1 103 ? 13.410 4.580 -15.743 1.00 88.31 103 THR A CA 1
ATOM 760 C C . THR A 1 103 ? 13.588 3.748 -17.007 1.00 88.31 103 THR A C 1
ATOM 762 O O . THR A 1 103 ? 14.474 4.048 -17.799 1.00 88.31 103 THR A O 1
ATOM 765 N N . THR A 1 104 ? 12.682 2.803 -17.285 1.00 87.25 104 THR A N 1
ATOM 766 C CA . THR A 1 104 ? 12.726 1.985 -18.507 1.00 87.25 104 THR A CA 1
ATOM 767 C C . THR A 1 104 ? 12.696 2.838 -19.775 1.00 87.25 104 THR A C 1
ATOM 769 O O . THR A 1 104 ? 13.478 2.601 -20.694 1.00 87.25 104 THR A O 1
ATOM 772 N N . ALA A 1 105 ? 11.832 3.856 -19.833 1.00 88.56 105 ALA A N 1
ATOM 773 C CA . ALA A 1 105 ? 11.772 4.757 -20.983 1.00 88.56 105 ALA A CA 1
ATOM 774 C C . ALA A 1 105 ? 13.065 5.577 -21.153 1.00 88.56 105 ALA A C 1
ATOM 776 O O . ALA A 1 105 ? 13.515 5.810 -22.277 1.00 88.56 105 ALA A O 1
ATOM 777 N N . THR A 1 106 ? 13.669 6.009 -20.043 1.00 90.00 106 THR A N 1
ATOM 778 C CA . THR A 1 106 ? 14.924 6.772 -20.054 1.00 90.00 106 THR A CA 1
ATOM 779 C C . THR A 1 106 ? 16.098 5.908 -20.505 1.00 90.00 106 THR A C 1
ATOM 781 O O . THR A 1 106 ? 16.854 6.338 -21.377 1.00 90.00 106 THR A O 1
ATOM 784 N N . ASP A 1 10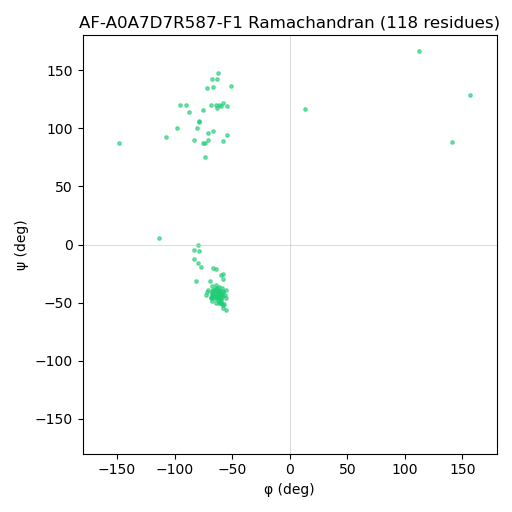7 ? 16.207 4.687 -19.981 1.00 87.19 107 ASP A N 1
ATOM 785 C CA . ASP A 1 107 ? 17.256 3.731 -20.341 1.00 87.19 107 ASP A CA 1
ATOM 786 C C . ASP A 1 107 ? 17.158 3.323 -21.814 1.00 87.19 107 ASP A C 1
ATOM 788 O O . ASP A 1 107 ? 18.161 3.340 -22.526 1.00 87.19 107 ASP A O 1
ATOM 792 N N . ALA A 1 108 ? 15.948 3.040 -22.309 1.00 87.62 108 ALA A N 1
ATOM 793 C CA . ALA A 1 108 ? 15.730 2.708 -23.716 1.00 87.62 108 ALA A CA 1
ATOM 794 C C . ALA A 1 108 ? 16.154 3.853 -24.650 1.00 87.62 108 ALA A C 1
ATOM 796 O O . ALA A 1 108 ? 16.793 3.618 -25.677 1.00 87.62 108 ALA A O 1
ATOM 797 N N . ARG A 1 109 ? 15.842 5.104 -24.280 1.00 91.00 109 ARG A N 1
ATOM 798 C CA . ARG A 1 109 ? 16.258 6.286 -25.045 1.00 91.00 109 ARG A CA 1
ATOM 799 C C . ARG A 1 109 ? 17.777 6.444 -25.056 1.00 91.00 109 ARG A C 1
ATOM 801 O O . ARG A 1 109 ? 18.346 6.645 -26.123 1.00 91.00 109 ARG A O 1
ATOM 808 N N . ALA A 1 110 ? 18.430 6.322 -23.902 1.00 89.69 110 ALA A N 1
ATOM 809 C CA . ALA A 1 110 ? 19.886 6.409 -23.813 1.00 89.69 110 ALA A CA 1
ATOM 810 C C . ALA A 1 110 ? 20.574 5.290 -24.615 1.00 89.69 110 ALA A C 1
ATOM 812 O O . ALA A 1 110 ? 21.527 5.551 -25.344 1.00 89.69 110 ALA A O 1
ATOM 813 N N . GLY A 1 111 ? 20.063 4.056 -24.539 1.00 90.00 111 GLY A N 1
ATOM 814 C CA . GLY A 1 111 ? 20.563 2.928 -25.328 1.00 90.00 111 GLY A CA 1
ATOM 815 C C . GLY A 1 111 ? 20.465 3.171 -26.836 1.00 90.00 111 GLY A C 1
ATOM 816 O O . GLY A 1 111 ? 21.432 2.937 -27.558 1.00 90.00 111 GLY A O 1
ATOM 817 N N . ALA A 1 112 ? 19.339 3.714 -27.307 1.00 90.81 112 ALA A N 1
ATOM 818 C CA . ALA A 1 112 ? 19.169 4.087 -28.711 1.00 90.8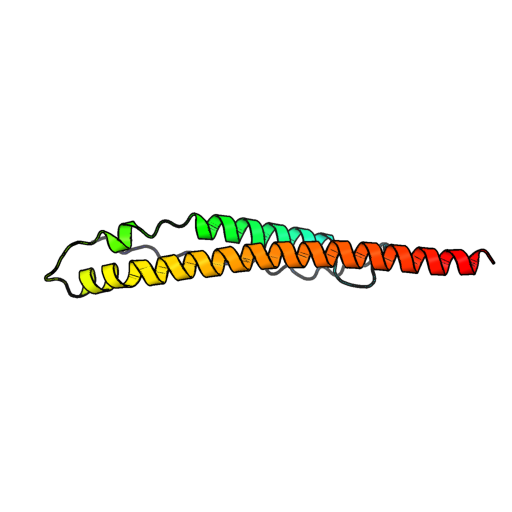1 112 ALA A CA 1
ATOM 819 C C . ALA A 1 112 ? 20.148 5.192 -29.151 1.00 90.81 112 ALA A C 1
ATOM 821 O O . ALA A 1 112 ? 20.701 5.118 -30.248 1.00 90.81 112 ALA A O 1
ATOM 822 N N . GLU A 1 113 ? 20.396 6.192 -28.297 1.00 93.31 113 GLU A N 1
ATOM 823 C CA . GLU A 1 113 ? 21.375 7.257 -28.560 1.00 93.31 113 GLU A CA 1
ATOM 824 C C . GLU A 1 113 ? 22.804 6.697 -28.689 1.00 93.31 113 GLU A C 1
ATOM 826 O O . GLU A 1 113 ? 23.527 7.094 -29.602 1.00 93.31 113 GLU A O 1
ATOM 831 N N . PHE A 1 114 ? 23.205 5.746 -27.836 1.00 90.06 114 PHE A N 1
ATOM 832 C CA . PHE A 1 114 ? 24.513 5.089 -27.946 1.00 90.06 114 PHE A CA 1
ATOM 833 C C . PHE A 1 114 ? 24.636 4.226 -29.198 1.00 90.06 114 PHE A C 1
ATOM 835 O O . PHE A 1 114 ? 25.645 4.315 -29.894 1.00 90.06 114 PHE A O 1
ATOM 842 N N . HIS A 1 115 ? 23.611 3.437 -29.521 1.00 89.81 115 HIS A N 1
ATOM 843 C CA . HIS A 1 115 ? 23.641 2.588 -30.708 1.00 89.81 115 HIS A CA 1
ATOM 844 C C . HIS A 1 115 ? 23.766 3.414 -31.998 1.00 89.81 115 HIS A C 1
ATOM 846 O O . HIS A 1 115 ? 24.577 3.105 -32.865 1.00 89.81 115 HIS A O 1
ATOM 852 N N . ALA A 1 116 ? 23.067 4.551 -32.076 1.00 90.00 116 ALA A N 1
ATOM 853 C CA . ALA A 1 116 ? 23.186 5.480 -33.198 1.00 90.00 116 ALA A CA 1
ATOM 854 C C . ALA A 1 116 ? 24.586 6.116 -33.339 1.00 90.00 116 ALA A C 1
AT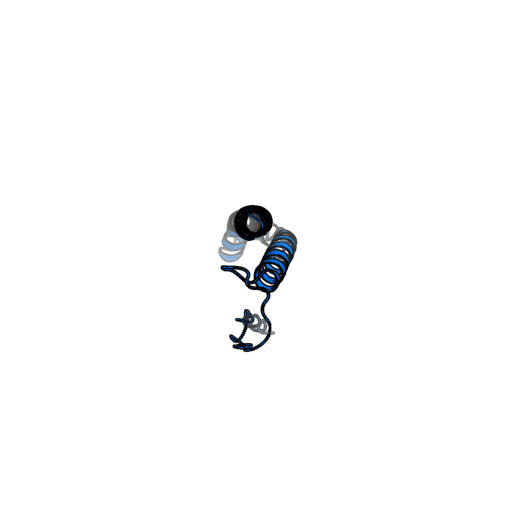OM 856 O O . ALA A 1 116 ? 24.922 6.626 -34.408 1.00 90.00 116 ALA A O 1
ATOM 857 N N . LEU A 1 117 ? 25.402 6.135 -32.277 1.00 92.00 117 LEU A N 1
ATOM 858 C CA . LEU A 1 117 ? 26.802 6.564 -32.355 1.00 92.00 117 LEU A CA 1
ATOM 859 C C . LEU A 1 117 ? 27.722 5.455 -32.876 1.00 92.00 117 LEU A C 1
ATOM 861 O O . LEU A 1 117 ? 28.709 5.782 -33.526 1.00 92.00 117 LEU A O 1
ATOM 865 N N . GLU A 1 118 ? 27.419 4.182 -32.610 1.00 87.12 118 GLU A N 1
ATOM 866 C CA . GLU A 1 118 ? 28.184 3.038 -33.136 1.00 87.12 118 GLU A CA 1
ATOM 867 C C . GLU A 1 118 ? 28.004 2.860 -34.650 1.00 87.12 118 GLU A C 1
ATOM 869 O O . GLU A 1 118 ? 28.922 2.412 -35.332 1.00 87.12 118 GLU A O 1
ATOM 874 N N . GLU A 1 119 ? 26.835 3.222 -35.183 1.00 77.75 119 GLU A N 1
ATOM 875 C CA . GLU A 1 119 ? 26.511 3.122 -36.614 1.00 77.75 119 GLU A CA 1
ATOM 876 C C . GLU A 1 119 ? 27.095 4.264 -37.478 1.00 77.75 119 GLU A C 1
ATOM 878 O O . GLU A 1 119 ? 26.878 4.288 -38.694 1.00 77.75 119 GLU A O 1
ATOM 883 N N . ARG A 1 120 ? 27.819 5.220 -36.877 1.00 64.19 120 ARG A N 1
ATOM 884 C CA . ARG A 1 120 ? 28.440 6.376 -37.553 1.00 64.19 120 ARG A CA 1
ATOM 885 C C . ARG A 1 120 ? 29.934 6.196 -37.784 1.00 64.19 120 ARG A C 1
ATOM 887 O O . ARG A 1 120 ? 30.390 6.669 -38.850 1.00 64.19 120 ARG A O 1
#

pLDDT: mean 81.05, std 19.59, range [37.69, 98.5]

Foldseek 3Di:
DDDDDDDDPPPDPPPDPPPDDDDDPPLPDDDPVVLLVLLVVLLVVLVVLLPDDLVVLLVQDDVPDPVSVVSN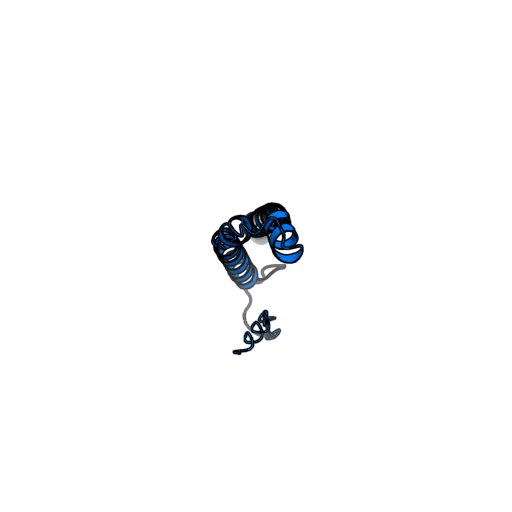VCSVVSNVVSNVSSVVSNVVSVVSVVVSVVSVVVVVVVVVVVVVVVVD